Protein AF-A0A3R6VWZ1-F1 (afdb_monomer)

Mean predicted aligned error: 10.38 Å

Radius of gyration: 15.73 Å; Cα contacts (8 Å, |Δi|>4): 106; chains: 1; bounding box: 34×36×42 Å

Foldseek 3Di:
DDDDPDDADPPDDDDDDDDFDKDKDKDQAQPDDCVVVVVVCCVPPPVVPPQKDFPPTDKDKDWDDDPDPCPTTMIMIITTIDHDPPD

Sequence (87 aa):
MMISDVPIFDDITEFVIPEAMWVVFENDGLFKEDVQSVFHRFLTEFLPFSGYEYAGLPDIEIYPISEGRPTKGHSEVWIAIKKTKES

Nearest PDB structures (foldseek):
  8i8y-assembly1_B  TM=4.184E-01  e=1.363E-01  synthetic construct
  2bky-assembly1_A  TM=3.925E-01  e=2.633E-01  Saccharolobus solfataricus P2
  8xao-assembly1_B  TM=4.040E-01  e=3.004E-01  Sulfolobus acidocaldarius DSM 639
  3bgu-assembly1_A  TM=2.687E-01  e=2.314E+00  Thermobifida fusca YX
  6vxn-assembly1_A  TM=3.811E-01  e=9.854E+00  Arabidopsis thaliana

Secondary structure (DSSP, 8-state):
---------TTPPP-PPPS-EEEEEEE-S-TTSHHHHHHHHIIIIIHHHHSEEE--PPPEEE----SS--SS--EEEEEEEEE----

Solvent-accessible surface area (backbone atoms only — not comparable to full-atom values): 5724 Å² total; per-residue (Å²): 132,86,90,70,102,60,85,77,50,98,91,58,81,88,81,87,81,74,95,75,46,67,49,76,47,79,41,78,43,67,86,78,72,51,66,67,54,50,54,49,45,42,63,71,63,40,40,81,73,66,62,37,38,81,53,83,56,84,71,45,72,46,70,66,80,62,98,63,91,66,85,55,32,50,34,36,42,36,41,37,38,36,74,53,77,82,125

pLDDT: mean 74.98, std 13.29, range [41.88, 91.19]

Structure (mmCIF, N/CA/C/O backbone):
data_AF-A0A3R6VWZ1-F1
#
_entry.id   AF-A0A3R6VWZ1-F1
#
loop_
_atom_site.group_PDB
_atom_site.id
_atom_site.type_symbol
_atom_site.label_atom_id
_atom_site.label_alt_id
_atom_site.label_comp_id
_atom_site.label_asym_id
_atom_site.label_entity_id
_atom_site.label_seq_id
_atom_site.pdbx_PDB_ins_code
_atom_site.Cartn_x
_atom_site.Cartn_y
_atom_site.Cartn_z
_atom_site.occupancy
_atom_site.B_iso_or_equiv
_atom_site.auth_seq_id
_atom_site.auth_comp_id
_atom_site.auth_asym_id
_atom_site.auth_atom_id
_atom_site.pdbx_PDB_model_num
ATOM 1 N N . MET A 1 1 ? 1.849 -8.083 -9.601 1.00 48.62 1 MET A N 1
ATOM 2 C CA . MET A 1 1 ? 0.607 -8.586 -10.228 1.00 48.62 1 MET A CA 1
ATOM 3 C C . MET A 1 1 ? 0.662 -8.214 -11.707 1.00 48.62 1 MET A C 1
ATOM 5 O O . MET A 1 1 ? 0.876 -7.045 -11.986 1.00 48.62 1 MET A O 1
ATOM 9 N N . MET A 1 2 ? 0.609 -9.170 -12.643 1.00 41.88 2 MET A N 1
ATOM 10 C CA . MET A 1 2 ? 0.554 -8.876 -14.088 1.00 41.88 2 MET A CA 1
ATOM 11 C C . MET A 1 2 ? -0.899 -8.981 -14.552 1.00 41.88 2 MET A C 1
ATOM 13 O O . MET A 1 2 ? -1.540 -9.996 -14.298 1.00 41.88 2 MET A O 1
ATOM 17 N N . ILE A 1 3 ? -1.408 -7.941 -15.213 1.00 54.38 3 ILE A N 1
ATOM 18 C CA . ILE A 1 3 ? -2.716 -7.952 -15.874 1.00 54.38 3 ILE A CA 1
ATOM 19 C C . ILE A 1 3 ? -2.446 -8.189 -17.362 1.00 54.38 3 ILE A C 1
ATOM 21 O O . ILE A 1 3 ? -1.968 -7.293 -18.054 1.00 54.38 3 ILE A O 1
ATOM 25 N N . SER A 1 4 ? -2.696 -9.402 -17.851 1.00 50.34 4 SER A N 1
ATOM 26 C CA . SER A 1 4 ? -2.686 -9.706 -19.286 1.00 50.34 4 SER A CA 1
ATOM 27 C C . SER A 1 4 ? -3.588 -10.899 -19.597 1.00 50.34 4 SER A C 1
ATOM 29 O O . SER A 1 4 ? -3.589 -11.862 -18.835 1.00 50.34 4 SER A O 1
ATOM 31 N N . ASP A 1 5 ? -4.273 -10.843 -20.741 1.00 58.94 5 ASP A N 1
ATOM 32 C CA . ASP A 1 5 ? -5.175 -11.844 -21.353 1.00 58.94 5 ASP A CA 1
ATOM 33 C C . ASP A 1 5 ? -4.453 -13.145 -21.809 1.00 58.94 5 ASP A C 1
ATOM 35 O O . ASP A 1 5 ? -4.670 -13.677 -22.898 1.00 58.94 5 ASP A O 1
ATOM 39 N N . VAL A 1 6 ? -3.505 -13.642 -21.011 1.00 61.06 6 VAL A N 1
ATOM 40 C CA . VAL A 1 6 ? -2.680 -14.8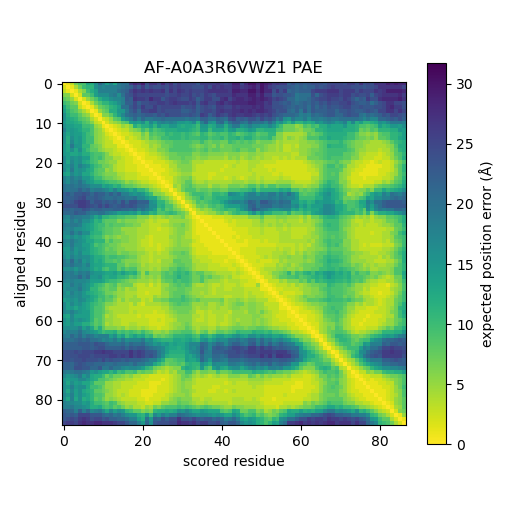20 -21.323 1.00 61.06 6 VAL A CA 1
ATOM 41 C C . VAL A 1 6 ? -3.325 -16.064 -20.701 1.00 61.06 6 VAL A C 1
ATOM 43 O O . VAL A 1 6 ? -3.751 -15.997 -19.548 1.00 61.06 6 VAL A O 1
ATOM 46 N N . PRO A 1 7 ? -3.398 -17.205 -21.419 1.00 59.62 7 PRO A N 1
ATOM 47 C CA . PRO A 1 7 ? -3.955 -18.439 -20.878 1.00 59.62 7 PRO A CA 1
ATOM 48 C C . PRO A 1 7 ? -3.282 -18.825 -19.558 1.00 59.62 7 PRO A C 1
ATOM 50 O O . PRO A 1 7 ? -2.057 -18.828 -19.433 1.00 59.62 7 PRO A O 1
ATOM 53 N N . ILE A 1 8 ? -4.126 -19.137 -18.579 1.00 60.97 8 ILE A N 1
ATOM 54 C CA . ILE A 1 8 ? -3.752 -19.498 -17.216 1.00 60.97 8 ILE A CA 1
ATOM 55 C C . ILE A 1 8 ? -2.986 -20.831 -17.286 1.00 60.97 8 ILE A C 1
ATOM 57 O O . ILE A 1 8 ? -3.556 -21.854 -17.662 1.00 60.97 8 ILE A O 1
ATOM 61 N N . PHE A 1 9 ? -1.683 -20.818 -16.995 1.00 68.44 9 PHE A N 1
ATOM 62 C CA . PHE A 1 9 ? -0.899 -22.044 -16.795 1.00 68.44 9 PHE A CA 1
ATOM 63 C C . PHE A 1 9 ? -1.332 -22.708 -15.475 1.00 68.44 9 PHE A C 1
ATOM 65 O O . PHE A 1 9 ? -1.768 -21.996 -14.576 1.00 68.44 9 PHE A O 1
ATOM 72 N N . ASP A 1 10 ? -1.184 -24.030 -15.321 1.00 68.81 10 ASP A N 1
ATOM 73 C CA . ASP A 1 10 ? -1.621 -24.777 -14.118 1.00 68.81 10 ASP A CA 1
ATOM 74 C C . ASP A 1 10 ? -1.090 -24.217 -12.773 1.00 68.81 10 ASP A C 1
ATOM 76 O O . ASP A 1 10 ? -1.696 -24.451 -11.731 1.00 68.81 10 ASP A O 1
ATOM 80 N N . ASP A 1 11 ? -0.001 -23.436 -12.786 1.00 77.81 11 ASP A N 1
ATOM 81 C CA . ASP A 1 11 ? 0.587 -22.769 -11.609 1.00 77.81 11 ASP A CA 1
ATOM 82 C C . ASP A 1 11 ? 0.105 -21.317 -11.379 1.00 77.81 11 ASP A C 1
ATOM 84 O O . ASP A 1 11 ? 0.590 -20.626 -10.480 1.00 77.81 11 ASP A O 1
ATOM 88 N N . ILE A 1 12 ? -0.836 -20.810 -12.182 1.00 77.94 12 ILE A N 1
ATOM 89 C CA . ILE A 1 12 ? -1.378 -19.452 -12.049 1.00 77.94 12 ILE A CA 1
ATOM 90 C C . ILE A 1 12 ? -2.758 -19.523 -11.399 1.00 77.94 12 ILE A C 1
ATOM 92 O O . ILE A 1 12 ? -3.679 -20.153 -11.906 1.00 77.94 12 ILE A O 1
ATOM 96 N N . THR A 1 13 ? -2.916 -18.829 -10.272 1.00 73.19 13 THR A N 1
ATOM 97 C CA . THR A 1 13 ? -4.213 -18.652 -9.609 1.00 73.19 13 THR A CA 1
ATOM 98 C C . 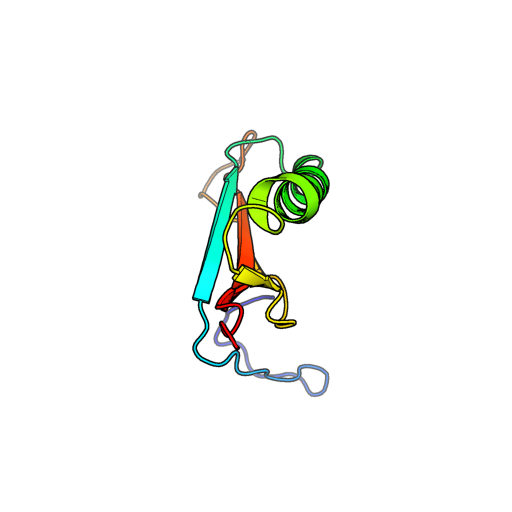THR A 1 13 ? -4.757 -17.259 -9.901 1.00 73.19 13 THR A C 1
ATOM 100 O O . THR A 1 13 ? -4.067 -16.261 -9.692 1.00 73.19 13 THR A O 1
ATOM 103 N N . GLU A 1 14 ? -6.003 -17.190 -10.363 1.00 78.56 14 GLU A N 1
ATOM 104 C CA . GLU A 1 14 ? -6.743 -15.937 -10.488 1.00 78.56 14 GLU A CA 1
ATOM 105 C C . GLU A 1 14 ? -7.240 -15.477 -9.109 1.00 78.56 14 GLU A C 1
ATOM 107 O O . GLU A 1 14 ? -7.760 -16.269 -8.321 1.0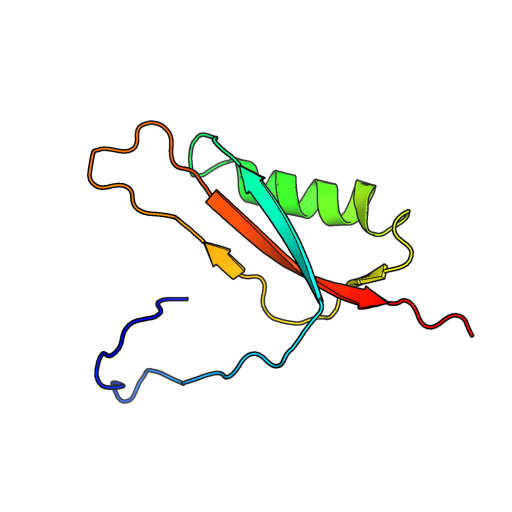0 78.56 14 GLU A O 1
ATOM 112 N N . PHE A 1 15 ? -7.095 -14.185 -8.814 1.00 79.19 15 PHE A N 1
ATOM 113 C CA . PHE A 1 15 ? -7.626 -13.574 -7.600 1.00 79.19 15 PHE A CA 1
ATOM 114 C C . PHE A 1 15 ? -8.391 -12.303 -7.955 1.00 79.19 15 PHE A C 1
ATOM 116 O O . PHE A 1 15 ? -7.826 -11.362 -8.514 1.00 79.19 15 PHE A O 1
ATOM 123 N N . VAL A 1 16 ? -9.677 -12.271 -7.609 1.00 81.38 16 VAL A N 1
ATOM 124 C CA . VAL A 1 16 ? -10.525 -11.094 -7.801 1.00 81.38 16 VAL A CA 1
ATOM 125 C C . VAL A 1 16 ? -10.408 -10.202 -6.572 1.00 81.38 16 VAL A C 1
ATOM 127 O O . VAL A 1 16 ? -10.769 -10.603 -5.465 1.00 81.38 16 VAL A O 1
ATOM 130 N N . ILE A 1 17 ? -9.921 -8.979 -6.770 1.00 82.12 17 ILE A N 1
ATOM 131 C CA . ILE A 1 17 ? -9.879 -7.966 -5.717 1.00 82.12 17 ILE A CA 1
ATOM 132 C C . ILE A 1 17 ? -11.266 -7.301 -5.651 1.00 82.12 17 ILE A C 1
ATOM 134 O O . ILE A 1 17 ? -11.721 -6.768 -6.666 1.00 82.12 17 ILE A O 1
ATOM 138 N N . PRO A 1 18 ? -11.968 -7.347 -4.503 1.00 84.19 18 PRO A N 1
ATOM 139 C CA . PRO A 1 18 ? -13.276 -6.714 -4.365 1.00 84.19 18 PRO A CA 1
ATOM 140 C C . PRO A 1 18 ? -13.167 -5.184 -4.430 1.00 84.19 18 PRO A C 1
ATOM 142 O O . PRO A 1 18 ? -12.099 -4.613 -4.203 1.00 84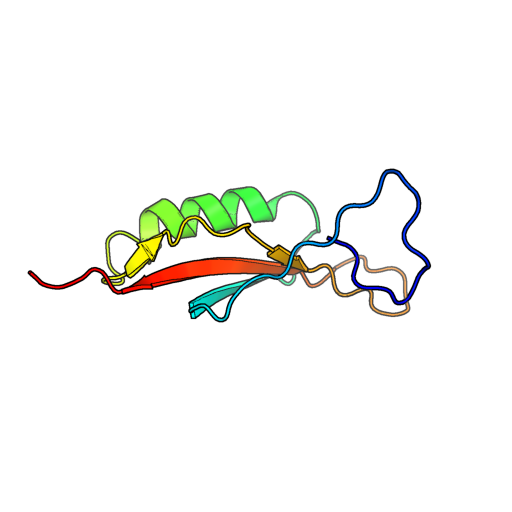.19 18 PRO A O 1
ATOM 145 N N . GLU A 1 19 ? -14.292 -4.513 -4.691 1.00 87.00 19 GLU A N 1
ATOM 146 C CA . GLU A 1 19 ? -14.369 -3.053 -4.589 1.00 87.00 19 GLU A CA 1
ATOM 147 C C . GLU A 1 19 ? -13.949 -2.604 -3.182 1.00 87.00 19 GLU A C 1
ATOM 149 O O . GLU A 1 19 ? -14.467 -3.082 -2.169 1.00 87.00 19 GLU A O 1
ATOM 154 N N . ALA A 1 20 ? -12.987 -1.689 -3.127 1.00 88.00 20 ALA A N 1
ATOM 155 C CA . ALA A 1 20 ? -12.424 -1.176 -1.891 1.00 88.00 20 ALA A CA 1
ATOM 156 C C . ALA A 1 20 ? -12.019 0.288 -2.060 1.00 88.00 20 ALA A C 1
ATOM 158 O O . ALA A 1 20 ? -11.956 0.814 -3.172 1.00 88.00 20 ALA A O 1
ATOM 159 N N . MET A 1 21 ? -11.746 0.946 -0.937 1.00 89.62 21 MET A N 1
ATOM 160 C CA . MET A 1 21 ? -11.184 2.289 -0.929 1.00 89.62 21 MET A CA 1
ATOM 161 C C . MET A 1 21 ? -9.662 2.188 -0.906 1.00 89.62 21 MET A C 1
ATOM 163 O O . MET A 1 21 ? -9.104 1.410 -0.135 1.00 89.62 21 MET A O 1
ATOM 167 N N . TRP A 1 22 ? -9.000 2.983 -1.738 1.00 90.00 22 TRP A N 1
ATOM 168 C CA . TRP A 1 22 ? -7.555 2.925 -1.927 1.00 90.00 22 TRP A CA 1
ATOM 169 C C . TRP A 1 22 ? -6.942 4.292 -1.674 1.00 90.00 22 TRP A C 1
ATOM 171 O O . TRP A 1 22 ? -7.474 5.311 -2.116 1.00 90.00 22 TRP A O 1
ATOM 181 N N . VAL A 1 23 ? -5.812 4.304 -0.979 1.00 89.50 23 VAL A N 1
ATOM 182 C CA . VAL A 1 23 ? -4.896 5.442 -0.975 1.00 89.50 23 VAL A CA 1
ATOM 183 C C . VAL A 1 23 ? -3.857 5.172 -2.043 1.00 89.50 23 VAL A C 1
ATOM 185 O O . VAL A 1 23 ? -3.230 4.114 -2.032 1.00 89.50 23 VAL A O 1
ATOM 188 N N . VAL A 1 24 ? -3.691 6.122 -2.955 1.00 87.31 24 VAL A N 1
ATOM 189 C CA . VAL A 1 24 ? -2.715 6.035 -4.039 1.00 87.31 24 VAL A CA 1
ATOM 190 C C . VAL A 1 24 ? -1.560 6.972 -3.720 1.00 87.31 24 VAL A C 1
ATOM 192 O O . VAL A 1 24 ? -1.760 8.171 -3.524 1.00 87.31 24 VAL A O 1
ATOM 195 N N . PHE A 1 25 ? -0.357 6.414 -3.644 1.00 84.69 25 PHE A N 1
ATOM 196 C CA . PHE A 1 25 ? 0.883 7.165 -3.517 1.00 84.69 25 PHE A CA 1
ATOM 197 C C . PHE A 1 25 ? 1.620 7.129 -4.846 1.00 84.69 25 PHE A C 1
ATOM 199 O O . PHE A 1 25 ? 2.120 6.086 -5.260 1.00 84.69 25 PHE A O 1
ATOM 206 N N . GLU A 1 26 ? 1.675 8.283 -5.494 1.00 81.25 26 GLU A N 1
ATOM 207 C CA . GLU A 1 26 ? 2.393 8.505 -6.742 1.00 81.25 26 GLU A CA 1
ATOM 208 C C . GLU A 1 26 ? 3.834 8.936 -6.456 1.00 81.25 26 GLU A C 1
ATOM 210 O O . GLU A 1 26 ? 4.080 9.795 -5.604 1.00 81.25 26 GLU A O 1
ATOM 215 N N . ASN A 1 27 ? 4.790 8.344 -7.168 1.00 73.38 27 ASN A N 1
ATOM 216 C CA . ASN A 1 27 ? 6.195 8.699 -7.060 1.00 73.38 27 ASN A CA 1
ATOM 217 C C . ASN A 1 27 ? 6.900 8.723 -8.423 1.00 73.38 27 ASN A C 1
ATOM 219 O O . ASN A 1 27 ? 7.067 7.690 -9.071 1.00 73.38 27 ASN A O 1
ATOM 223 N N . ASP A 1 28 ? 7.432 9.892 -8.776 1.00 68.75 28 ASP A N 1
ATOM 224 C CA . ASP A 1 28 ? 8.238 10.169 -9.973 1.00 68.75 28 ASP A CA 1
ATOM 225 C C . ASP A 1 28 ? 9.755 9.890 -9.789 1.00 68.75 28 ASP A C 1
ATOM 227 O O . ASP A 1 28 ? 10.617 10.525 -10.414 1.00 68.75 28 ASP A O 1
ATOM 231 N N . GLY A 1 29 ? 10.107 8.981 -8.876 1.00 60.81 29 GLY A N 1
ATOM 232 C CA . GLY A 1 29 ? 11.467 8.760 -8.378 1.00 60.81 29 GLY A CA 1
ATOM 233 C C . GLY A 1 29 ? 12.310 7.695 -9.101 1.00 60.81 29 GLY A C 1
ATOM 234 O O . GLY A 1 29 ? 11.962 7.136 -10.143 1.00 60.81 29 GLY A O 1
ATOM 235 N N . LEU A 1 30 ? 13.486 7.402 -8.526 1.00 58.31 30 LEU A N 1
ATOM 236 C CA . LEU A 1 30 ? 14.333 6.276 -8.934 1.00 58.31 30 LEU A CA 1
ATOM 237 C C . LEU A 1 30 ? 13.738 4.973 -8.365 1.00 58.31 30 LEU A C 1
ATOM 239 O O . LEU A 1 30 ? 13.857 4.692 -7.178 1.00 58.31 30 LEU A O 1
ATOM 243 N N . PHE A 1 31 ? 13.106 4.213 -9.259 1.00 57.28 31 PHE A N 1
ATOM 244 C CA . PHE A 1 31 ? 12.359 2.939 -9.200 1.00 57.28 31 PHE A CA 1
ATOM 245 C C . PHE A 1 31 ? 12.531 1.905 -8.056 1.00 57.28 31 PHE A C 1
ATOM 247 O O . PHE A 1 31 ? 11.806 0.915 -8.068 1.00 57.28 31 PHE A O 1
ATOM 254 N N . LYS A 1 32 ? 13.472 2.024 -7.110 1.00 52.53 32 LYS A N 1
ATOM 255 C CA . LYS A 1 32 ? 13.765 0.947 -6.140 1.00 52.53 32 LYS A CA 1
ATOM 256 C C . LYS A 1 32 ? 13.815 1.328 -4.665 1.00 52.53 32 LYS A C 1
ATOM 258 O O . LYS A 1 32 ? 13.653 0.432 -3.844 1.00 52.53 32 LYS A O 1
ATOM 263 N N . GLU A 1 33 ? 14.033 2.590 -4.308 1.00 56.59 33 GLU A N 1
ATOM 264 C CA . GLU A 1 33 ? 14.250 2.948 -2.892 1.00 56.59 33 GLU A CA 1
ATOM 265 C C . GLU A 1 33 ? 13.002 3.499 -2.186 1.00 56.59 33 GLU A C 1
ATOM 267 O O . GLU A 1 33 ? 12.977 3.590 -0.961 1.00 56.59 33 GLU A O 1
ATOM 272 N N . ASP A 1 34 ? 11.936 3.820 -2.918 1.00 71.00 34 ASP A N 1
ATOM 273 C CA . ASP A 1 34 ? 10.881 4.672 -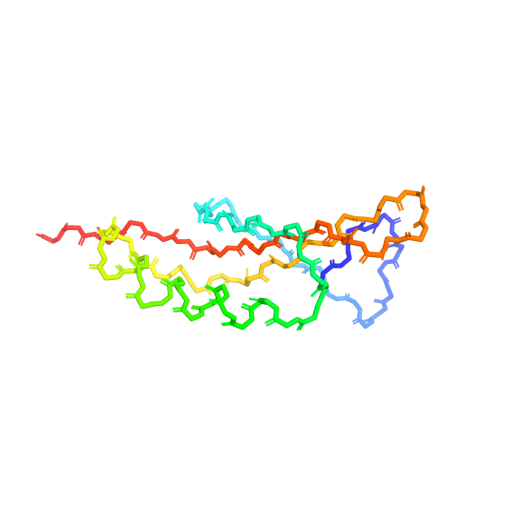2.362 1.00 71.00 34 ASP A CA 1
ATOM 274 C C . ASP A 1 34 ? 9.678 3.927 -1.769 1.00 71.00 34 ASP A C 1
ATOM 276 O O . ASP A 1 34 ? 9.061 4.413 -0.829 1.00 71.00 34 ASP A O 1
ATOM 280 N N . VAL A 1 35 ? 9.372 2.712 -2.232 1.00 74.00 35 VAL A N 1
ATOM 281 C CA . VAL A 1 35 ? 8.189 1.951 -1.779 1.00 74.00 35 VAL A CA 1
ATOM 282 C C . VAL A 1 35 ? 8.192 1.734 -0.261 1.00 74.00 35 VAL A C 1
ATOM 284 O O . VAL A 1 35 ? 7.184 1.939 0.410 1.00 74.00 35 VAL A O 1
ATOM 287 N N . GLN A 1 36 ? 9.342 1.369 0.309 1.00 79.06 36 GLN A N 1
ATOM 288 C CA . GLN A 1 36 ? 9.480 1.198 1.760 1.00 79.06 36 GLN A CA 1
ATOM 289 C C . GLN A 1 36 ? 9.212 2.510 2.513 1.00 79.06 36 GLN A C 1
ATOM 291 O O . GLN A 1 36 ? 8.574 2.507 3.566 1.00 79.06 36 GLN A O 1
ATOM 296 N N . SER A 1 37 ? 9.649 3.638 1.949 1.00 82.25 37 SER A N 1
ATOM 297 C CA . SER A 1 37 ? 9.379 4.973 2.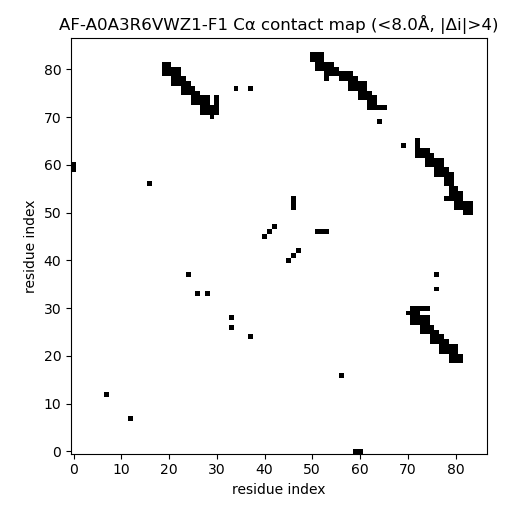488 1.00 82.25 37 SER A CA 1
ATOM 298 C C . SER A 1 37 ? 7.895 5.329 2.387 1.00 82.25 37 SER A C 1
ATOM 300 O O . SER A 1 37 ? 7.344 5.896 3.328 1.00 82.25 37 SER A O 1
ATOM 302 N N . VAL A 1 38 ? 7.222 4.946 1.299 1.00 83.69 38 VAL A N 1
ATOM 303 C CA . VAL A 1 38 ? 5.771 5.108 1.130 1.00 83.69 38 VAL A CA 1
ATOM 304 C C . VAL A 1 38 ? 5.008 4.343 2.209 1.00 83.69 38 VAL A C 1
ATOM 306 O O . VAL A 1 38 ? 4.191 4.943 2.907 1.00 83.69 38 VAL A O 1
ATOM 309 N N . PHE A 1 39 ? 5.312 3.058 2.418 1.00 83.62 39 PHE A N 1
ATOM 310 C CA . PHE A 1 39 ? 4.676 2.269 3.478 1.00 83.62 39 PHE A CA 1
ATOM 311 C C . PHE A 1 39 ? 4.953 2.838 4.868 1.00 83.62 39 PHE A C 1
ATOM 313 O O . PHE A 1 39 ? 4.046 2.907 5.698 1.00 83.62 39 PHE A O 1
ATOM 320 N N . HIS A 1 40 ? 6.182 3.297 5.120 1.00 85.81 40 HIS A N 1
ATOM 321 C CA . HIS A 1 40 ? 6.516 3.950 6.379 1.00 85.81 40 HIS A CA 1
ATOM 322 C C . HIS A 1 40 ? 5.632 5.178 6.617 1.00 85.81 40 HIS A C 1
ATOM 324 O O . HIS A 1 40 ? 4.971 5.249 7.649 1.00 85.81 40 HIS A O 1
ATOM 330 N N . ARG A 1 41 ? 5.553 6.096 5.647 1.00 85.25 41 ARG A N 1
ATOM 331 C CA . ARG A 1 41 ? 4.722 7.308 5.729 1.00 85.25 41 ARG A CA 1
ATOM 332 C C . ARG A 1 41 ? 3.237 6.983 5.844 1.00 85.25 41 ARG A C 1
ATOM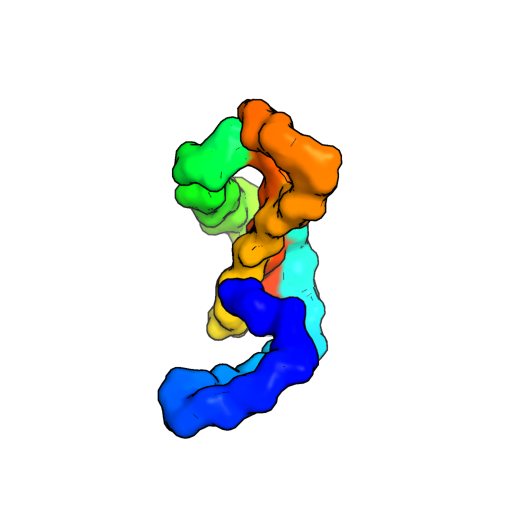 334 O O . ARG A 1 41 ? 2.526 7.621 6.612 1.00 85.25 41 ARG A O 1
ATOM 341 N N . PHE A 1 42 ? 2.754 5.967 5.134 1.00 87.06 42 PHE A N 1
ATOM 342 C CA . PHE A 1 42 ? 1.373 5.516 5.265 1.00 87.06 42 PHE A CA 1
ATOM 343 C C . PHE A 1 42 ? 1.053 5.094 6.710 1.00 87.06 42 PHE A C 1
ATOM 345 O O . PHE A 1 42 ? 0.061 5.542 7.287 1.00 87.06 42 PHE A O 1
ATOM 352 N N . LEU A 1 43 ? 1.916 4.284 7.328 1.00 84.94 43 LEU A N 1
ATOM 353 C CA . LEU A 1 43 ? 1.700 3.793 8.689 1.00 84.94 43 LEU A CA 1
ATOM 354 C C . LEU A 1 43 ? 1.892 4.876 9.761 1.00 84.94 43 LEU A C 1
ATOM 356 O O . LEU A 1 43 ? 1.180 4.861 10.763 1.00 84.94 43 LEU A O 1
ATOM 360 N N . THR A 1 44 ? 2.846 5.794 9.584 1.00 86.25 44 THR A N 1
ATOM 361 C CA . THR A 1 44 ? 3.217 6.776 10.618 1.00 86.25 44 THR A CA 1
ATOM 362 C C . THR A 1 44 ? 2.525 8.128 10.469 1.00 86.25 44 THR A C 1
ATOM 364 O O . THR A 1 44 ? 2.229 8.766 11.477 1.00 86.25 44 THR A O 1
ATOM 367 N N . GLU A 1 45 ? 2.235 8.563 9.243 1.00 85.19 45 GLU A N 1
ATOM 368 C CA . GLU A 1 45 ? 1.669 9.886 8.951 1.00 85.19 45 GLU A CA 1
ATOM 369 C C . GLU A 1 45 ? 0.200 9.810 8.524 1.00 85.19 45 GLU A C 1
ATOM 371 O O . GLU A 1 45 ? -0.581 10.690 8.875 1.00 85.19 45 GLU A O 1
ATOM 376 N N . PHE A 1 46 ? -0.208 8.779 7.776 1.00 85.31 46 PHE A N 1
ATOM 377 C CA . PHE A 1 46 ? -1.574 8.706 7.247 1.00 85.31 46 PHE A CA 1
ATOM 378 C C . PHE A 1 46 ? -2.542 8.001 8.208 1.00 85.31 46 PHE A C 1
ATOM 380 O O . PHE A 1 46 ? -3.550 8.585 8.605 1.00 85.31 46 PHE A O 1
ATOM 387 N N . LEU A 1 47 ? -2.262 6.762 8.625 1.00 83.75 47 LEU A N 1
ATOM 388 C CA . LEU A 1 47 ? -3.187 5.988 9.468 1.00 83.75 47 LEU A CA 1
ATOM 389 C C . LEU A 1 47 ? -3.587 6.686 10.785 1.00 83.75 47 LEU A C 1
ATOM 391 O O . LEU A 1 47 ? -4.786 6.749 11.059 1.00 83.75 47 LEU A O 1
ATOM 395 N N . PRO A 1 48 ? -2.666 7.267 11.583 1.00 82.75 48 PRO A N 1
ATOM 396 C CA . PRO A 1 48 ? -3.029 7.819 12.891 1.00 82.75 48 PRO A CA 1
ATOM 397 C C . PRO A 1 48 ? -3.945 9.049 12.815 1.00 82.75 48 PRO A C 1
ATOM 399 O O . PRO A 1 48 ? -4.647 9.346 13.778 1.00 82.75 48 PRO A O 1
ATOM 402 N N . PHE A 1 49 ? -3.936 9.766 11.687 1.00 80.38 49 PHE A N 1
ATOM 403 C CA . PHE A 1 49 ? -4.617 11.057 11.533 1.00 80.38 49 PHE A CA 1
ATOM 404 C C . PHE A 1 49 ? -5.767 11.040 10.521 1.00 80.38 49 PHE A C 1
ATOM 406 O O . PHE A 1 49 ? -6.524 12.005 10.444 1.00 80.38 49 PHE A O 1
ATOM 413 N N . SER A 1 50 ? -5.917 9.969 9.740 1.00 80.75 50 SER A N 1
ATOM 414 C CA . SER A 1 50 ? -6.879 9.923 8.633 1.00 80.75 50 SER A CA 1
ATOM 415 C C . SER A 1 50 ? -8.290 9.487 9.046 1.00 80.75 50 SER A C 1
ATOM 417 O O . SER A 1 50 ? -9.241 9.768 8.320 1.00 80.75 50 SER A O 1
ATOM 419 N N . GLY A 1 51 ? -8.453 8.817 10.194 1.00 83.12 51 GLY A N 1
ATOM 420 C CA . GLY A 1 51 ? -9.732 8.195 10.571 1.00 83.12 51 GLY A CA 1
ATOM 421 C C . GLY A 1 51 ? -10.061 6.939 9.749 1.00 83.12 51 GLY A C 1
ATOM 422 O O . GLY A 1 51 ? -11.218 6.517 9.682 1.00 83.12 51 GLY A O 1
ATOM 423 N N . TYR A 1 52 ? -9.046 6.353 9.110 1.00 86.69 52 TYR A N 1
ATOM 424 C CA . TYR A 1 52 ? -9.134 5.095 8.379 1.00 86.69 52 TYR A CA 1
ATOM 425 C C . TYR A 1 52 ? -8.202 4.055 8.999 1.00 86.69 52 TYR A C 1
ATOM 427 O O . TYR A 1 52 ? -7.162 4.375 9.570 1.00 86.69 52 TYR A O 1
ATOM 435 N N . GLU A 1 53 ? -8.566 2.791 8.841 1.00 87.19 53 GLU A N 1
ATOM 436 C CA . GLU A 1 53 ? -7.736 1.648 9.198 1.00 87.19 53 GLU A CA 1
ATOM 437 C C . GLU A 1 53 ? -7.255 0.939 7.935 1.00 87.19 53 GLU A C 1
ATOM 439 O O . GLU A 1 53 ? -7.869 1.026 6.866 1.00 87.19 53 GLU A O 1
ATOM 444 N N . TYR A 1 54 ? -6.185 0.162 8.077 1.00 86.56 54 TYR A N 1
ATOM 445 C CA . TYR A 1 54 ? -5.736 -0.728 7.018 1.00 86.56 54 TYR A CA 1
ATOM 446 C C . TYR A 1 54 ? -6.804 -1.791 6.717 1.00 86.56 54 TYR A C 1
ATOM 448 O O . TYR A 1 54 ? -7.332 -2.437 7.631 1.00 86.56 54 TYR A O 1
ATOM 456 N N . ALA A 1 55 ? -7.148 -1.961 5.437 1.00 85.38 55 ALA A N 1
ATOM 457 C CA . ALA A 1 55 ? -8.198 -2.893 5.027 1.00 85.38 55 ALA A CA 1
ATOM 458 C C . ALA A 1 55 ? -7.733 -4.358 4.999 1.00 85.38 55 ALA A C 1
ATOM 460 O O . ALA A 1 55 ? -8.580 -5.249 5.010 1.00 85.38 55 ALA A O 1
ATOM 461 N N . GLY A 1 56 ? -6.419 -4.615 4.977 1.00 83.06 56 GLY A N 1
ATOM 462 C CA . GLY A 1 56 ? -5.861 -5.972 4.909 1.00 83.06 56 GLY A CA 1
ATOM 463 C C . GLY A 1 56 ? -6.045 -6.662 3.553 1.00 83.06 56 GLY A C 1
ATOM 464 O O . GLY A 1 56 ? -5.975 -7.886 3.480 1.00 83.06 56 GLY A O 1
ATOM 465 N N . LEU A 1 57 ? -6.322 -5.892 2.498 1.00 86.44 57 LEU A N 1
ATOM 466 C CA . LEU A 1 57 ? -6.297 -6.365 1.112 1.00 86.44 57 LEU A CA 1
ATOM 467 C C . LEU A 1 57 ? -4.863 -6.294 0.562 1.00 86.44 57 LEU A C 1
ATOM 469 O O . LEU A 1 57 ? -4.053 -5.554 1.118 1.00 86.44 57 LEU A O 1
ATOM 473 N N . PRO A 1 58 ? -4.539 -7.048 -0.507 1.00 85.00 58 PRO A N 1
ATOM 474 C CA . PRO A 1 58 ? -3.210 -7.003 -1.110 1.00 85.00 58 PRO A CA 1
ATOM 475 C C . PRO A 1 58 ? -2.844 -5.588 -1.570 1.00 85.00 58 PRO A C 1
ATOM 477 O O . PRO A 1 58 ? -3.649 -4.920 -2.222 1.00 85.00 58 PRO A O 1
ATOM 480 N N . ASP A 1 59 ? -1.618 -5.166 -1.264 1.00 87.12 59 ASP A N 1
ATOM 481 C CA . ASP A 1 59 ? -1.059 -3.911 -1.762 1.00 87.12 59 ASP A CA 1
ATOM 482 C C . ASP A 1 59 ? -0.684 -4.056 -3.244 1.00 87.12 59 ASP A C 1
ATOM 484 O O . ASP A 1 59 ? -0.137 -5.080 -3.670 1.00 87.12 59 ASP A O 1
ATOM 488 N N . ILE A 1 60 ? -0.994 -3.033 -4.043 1.00 86.12 60 ILE A N 1
ATOM 489 C CA . ILE A 1 60 ? -0.761 -3.054 -5.491 1.00 86.12 60 ILE A CA 1
ATOM 490 C C . ILE A 1 60 ? 0.345 -2.057 -5.827 1.00 86.12 60 ILE A C 1
ATOM 492 O O . ILE A 1 60 ? 0.202 -0.858 -5.607 1.00 86.12 60 ILE A O 1
ATOM 496 N N . GLU A 1 61 ? 1.436 -2.557 -6.401 1.00 85.38 61 GLU A N 1
ATOM 497 C CA . GLU A 1 61 ? 2.514 -1.739 -6.959 1.00 85.38 61 GLU A CA 1
ATOM 498 C C . GLU A 1 61 ? 2.393 -1.704 -8.481 1.00 85.38 61 GLU A C 1
ATOM 500 O O . GLU A 1 61 ? 2.488 -2.738 -9.155 1.00 85.38 61 GLU A O 1
ATOM 505 N N . ILE A 1 62 ? 2.169 -0.508 -9.019 1.00 81.06 62 ILE A N 1
ATOM 506 C CA . ILE A 1 62 ? 2.042 -0.254 -10.449 1.00 81.06 62 ILE A CA 1
ATOM 507 C C . ILE A 1 62 ? 3.305 0.440 -10.938 1.00 81.06 62 ILE A C 1
ATOM 509 O O . ILE A 1 62 ? 3.751 1.456 -10.407 1.00 81.06 62 ILE A O 1
ATOM 513 N N . TYR A 1 63 ? 3.857 -0.122 -12.006 1.00 78.06 63 TYR A N 1
ATOM 514 C CA . TYR A 1 63 ? 5.052 0.360 -12.674 1.00 78.06 63 TYR A CA 1
ATOM 515 C C . TYR A 1 63 ? 4.694 0.700 -14.121 1.00 78.06 63 TYR A C 1
ATOM 517 O O . TYR A 1 63 ? 4.822 -0.163 -14.994 1.00 78.06 63 TYR A O 1
ATOM 525 N N . PRO A 1 64 ? 4.183 1.913 -14.398 1.00 69.06 64 PRO A N 1
ATOM 526 C CA . PRO A 1 64 ? 3.893 2.353 -15.754 1.00 69.06 64 PRO A CA 1
ATOM 527 C C . PRO A 1 64 ? 5.163 2.310 -16.608 1.00 69.06 64 PRO A C 1
ATOM 529 O O . PRO A 1 64 ? 6.115 3.072 -16.427 1.00 69.06 64 PRO A O 1
ATOM 532 N N . ILE A 1 65 ? 5.169 1.393 -17.568 1.00 64.62 65 ILE A N 1
ATOM 533 C CA . ILE A 1 65 ? 6.229 1.288 -18.562 1.00 64.62 65 ILE A CA 1
ATOM 534 C C . ILE A 1 65 ? 5.913 2.321 -19.644 1.00 64.62 65 ILE A C 1
ATOM 536 O O . ILE A 1 65 ? 4.997 2.133 -20.441 1.00 64.62 65 ILE A O 1
ATOM 540 N N . SER A 1 66 ? 6.649 3.431 -19.664 1.00 58.88 66 SER A N 1
ATOM 541 C CA . SER A 1 66 ? 6.643 4.347 -20.807 1.00 58.88 66 SER A CA 1
ATOM 542 C C . SER A 1 66 ? 7.565 3.799 -21.902 1.00 58.88 66 SER A C 1
ATOM 544 O O . SER A 1 66 ? 8.638 3.272 -21.609 1.00 58.88 66 SER A O 1
ATOM 546 N N . GLU A 1 67 ? 7.151 3.878 -23.171 1.00 56.03 67 GLU A N 1
ATOM 547 C CA . GLU A 1 67 ? 7.957 3.406 -24.304 1.00 56.03 67 GLU A CA 1
ATOM 548 C C . GLU A 1 67 ? 9.240 4.247 -24.451 1.00 56.03 67 GLU A C 1
ATOM 550 O O . GLU A 1 67 ? 9.256 5.325 -25.042 1.00 56.03 67 GLU A O 1
ATOM 555 N N . GLY A 1 68 ? 10.330 3.764 -23.855 1.00 58.00 68 GLY A N 1
ATOM 556 C CA . GLY A 1 68 ? 11.633 4.425 -23.792 1.00 58.00 68 GLY A CA 1
ATOM 557 C C . GLY A 1 68 ? 12.422 3.942 -22.574 1.00 58.00 68 GLY A C 1
ATOM 558 O O . GLY A 1 68 ? 11.859 3.328 -21.677 1.00 58.00 68 GLY A O 1
ATOM 559 N N . ARG A 1 69 ? 13.744 4.174 -22.517 1.00 51.06 69 ARG A N 1
ATOM 560 C CA . ARG A 1 69 ? 14.532 3.863 -21.305 1.00 51.06 69 ARG A CA 1
ATOM 561 C C . ARG A 1 69 ? 14.080 4.806 -20.180 1.00 51.06 69 ARG A C 1
ATOM 563 O O . ARG A 1 69 ? 14.435 5.985 -20.257 1.00 51.06 69 ARG A O 1
ATOM 570 N N . PRO A 1 70 ? 13.370 4.347 -19.133 1.00 54.69 70 PRO A N 1
ATOM 571 C CA . PRO A 1 70 ? 12.977 5.229 -18.055 1.00 54.69 70 PRO A CA 1
ATOM 572 C C . PRO A 1 70 ? 14.177 5.348 -17.116 1.00 54.69 70 PRO A C 1
ATOM 574 O O . PRO A 1 70 ? 14.479 4.450 -16.337 1.00 54.69 70 PRO A O 1
ATOM 577 N N . THR A 1 71 ? 14.921 6.448 -17.223 1.00 52.84 71 THR A N 1
ATOM 578 C CA . THR A 1 71 ? 15.884 6.855 -16.183 1.00 52.84 71 THR A CA 1
ATOM 579 C C . THR A 1 71 ? 15.173 7.427 -14.954 1.00 52.84 71 THR A C 1
ATOM 581 O O . THR A 1 71 ? 15.762 7.499 -13.880 1.00 52.84 71 THR A O 1
ATOM 584 N N . LYS A 1 72 ? 13.902 7.802 -15.120 1.00 57.16 72 LYS A N 1
ATOM 585 C CA . LYS A 1 72 ? 12.925 8.146 -14.090 1.00 57.16 72 LYS A CA 1
ATOM 586 C C . LYS A 1 72 ? 11.659 7.399 -14.458 1.00 57.16 72 LYS A C 1
ATOM 588 O O . LYS A 1 72 ? 11.208 7.515 -15.596 1.00 57.16 72 LYS A O 1
ATOM 593 N N . GLY A 1 73 ? 11.159 6.577 -13.557 1.00 63.19 73 GLY A N 1
ATOM 594 C CA . GLY A 1 73 ? 9.960 5.809 -13.820 1.00 63.19 73 GLY A CA 1
ATOM 595 C C . GLY A 1 73 ? 8.932 6.177 -12.775 1.00 63.19 73 GLY A C 1
ATOM 596 O O . GLY A 1 73 ? 9.217 6.073 -11.586 1.00 63.19 73 GLY A O 1
ATOM 597 N N . HIS A 1 74 ? 7.778 6.643 -13.245 1.00 71.62 74 HIS A N 1
ATOM 598 C CA . HIS A 1 74 ? 6.612 6.835 -12.396 1.00 71.62 74 HIS A CA 1
ATOM 599 C C . HIS A 1 74 ? 6.260 5.489 -11.764 1.00 71.62 74 HIS A C 1
ATOM 601 O O . HIS A 1 74 ? 6.390 4.445 -12.408 1.00 71.62 74 HIS A O 1
ATOM 607 N N . SER A 1 75 ? 5.890 5.501 -10.496 1.00 79.00 75 SER A N 1
ATOM 608 C CA . SER A 1 75 ? 5.455 4.322 -9.759 1.00 79.00 75 SER A CA 1
ATOM 609 C C . SER A 1 75 ? 4.301 4.706 -8.860 1.00 79.00 75 SER A C 1
ATOM 611 O O . SER A 1 75 ? 4.266 5.813 -8.323 1.00 79.00 75 SER A O 1
ATOM 613 N N . GLU A 1 76 ? 3.357 3.791 -8.706 1.00 85.50 76 GLU A N 1
ATOM 614 C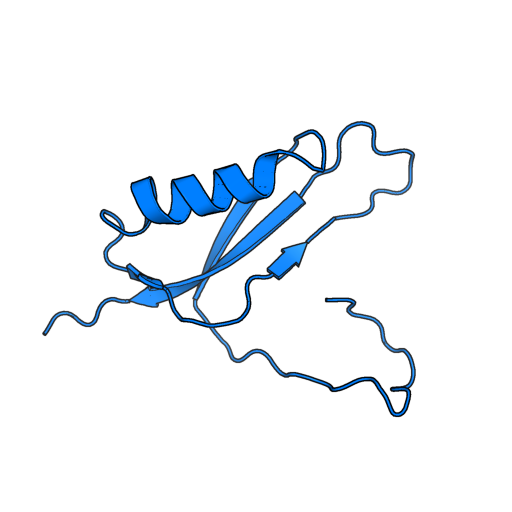 CA . GLU A 1 76 ? 2.191 4.008 -7.867 1.00 85.50 76 GLU A CA 1
ATOM 615 C C . GLU A 1 76 ? 2.064 2.858 -6.880 1.00 85.50 76 GLU A C 1
ATOM 617 O O . GLU A 1 76 ? 2.139 1.690 -7.260 1.00 85.50 76 GLU A O 1
ATOM 622 N N . VAL A 1 77 ? 1.851 3.189 -5.611 1.00 87.38 77 VAL A N 1
ATOM 623 C CA . VAL A 1 77 ? 1.551 2.211 -4.564 1.00 87.38 77 VAL A CA 1
ATOM 624 C C . VAL A 1 77 ? 0.130 2.450 -4.093 1.00 87.38 77 VAL A C 1
ATOM 626 O O . VAL A 1 77 ? -0.201 3.532 -3.605 1.00 87.38 77 VAL A O 1
ATOM 629 N N . TRP A 1 78 ? -0.717 1.445 -4.268 1.00 89.69 78 TRP A N 1
ATOM 630 C CA . TRP A 1 78 ? -2.119 1.498 -3.898 1.00 89.69 78 TRP A CA 1
ATOM 631 C C . TRP A 1 78 ? -2.319 0.639 -2.656 1.00 89.69 78 TRP A C 1
ATOM 633 O O . TRP A 1 78 ? -2.106 -0.575 -2.678 1.00 89.69 78 TRP A O 1
ATOM 643 N N . ILE A 1 79 ? -2.741 1.286 -1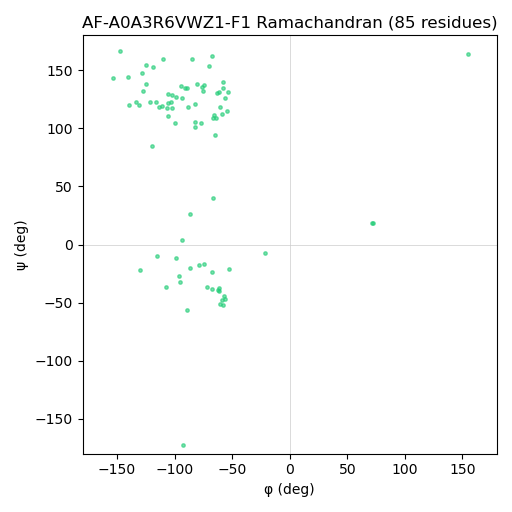.574 1.00 90.00 79 ILE A N 1
ATOM 644 C CA . ILE A 1 79 ? -2.904 0.670 -0.260 1.00 90.00 79 ILE A CA 1
ATOM 645 C C . ILE A 1 79 ? -4.380 0.724 0.117 1.00 90.00 79 ILE A C 1
ATOM 647 O O . ILE A 1 79 ? -4.985 1.799 0.165 1.00 90.00 79 ILE A O 1
ATOM 651 N N . ALA A 1 80 ? -4.976 -0.436 0.380 1.00 91.19 80 ALA A N 1
ATOM 652 C CA . ALA A 1 80 ? -6.391 -0.513 0.701 1.00 91.19 80 ALA A CA 1
ATOM 653 C C . ALA A 1 80 ? -6.679 -0.030 2.127 1.00 91.19 80 ALA A C 1
ATOM 655 O O . ALA A 1 80 ? -6.072 -0.475 3.107 1.00 91.19 80 ALA A O 1
ATOM 656 N N . ILE A 1 81 ? -7.683 0.830 2.247 1.00 90.94 81 ILE A N 1
ATOM 657 C CA . ILE A 1 81 ? -8.146 1.401 3.508 1.00 90.94 81 ILE A CA 1
ATOM 658 C C . ILE A 1 81 ? -9.635 1.143 3.720 1.00 90.94 81 ILE A C 1
ATOM 660 O O . ILE A 1 81 ? -10.416 0.965 2.787 1.00 90.94 81 ILE A O 1
ATOM 664 N N . LYS A 1 82 ? -10.041 1.128 4.985 1.00 89.56 82 LYS A N 1
ATOM 665 C CA . LYS A 1 82 ? -11.440 1.052 5.409 1.00 89.56 82 LYS A CA 1
ATOM 666 C C . LYS A 1 82 ? -11.710 2.177 6.398 1.00 89.56 82 LYS A C 1
ATOM 668 O O . LYS A 1 82 ? -10.827 2.554 7.161 1.00 89.56 82 LYS A O 1
ATOM 673 N N . LYS A 1 83 ? -12.928 2.720 6.408 1.00 84.38 83 LYS A N 1
ATOM 674 C CA . LYS A 1 83 ? -13.315 3.679 7.452 1.00 84.38 83 LYS A CA 1
ATOM 675 C C . LYS A 1 83 ? -13.251 2.988 8.807 1.00 84.38 83 LYS A C 1
ATOM 677 O O . LYS A 1 83 ? -13.824 1.904 8.959 1.00 84.38 83 LYS A O 1
ATOM 682 N N . THR A 1 84 ? -12.601 3.623 9.775 1.00 77.75 84 THR A N 1
ATOM 683 C CA . THR A 1 84 ? -12.727 3.217 11.171 1.00 77.75 84 THR A CA 1
ATOM 684 C C . THR A 1 84 ? -14.202 3.362 11.522 1.00 77.75 84 THR A C 1
ATOM 686 O O . THR A 1 84 ? -14.770 4.443 11.369 1.00 77.75 84 THR A O 1
ATOM 689 N N . LYS A 1 85 ? -14.879 2.271 11.896 1.00 62.84 85 LYS A N 1
ATOM 690 C CA . LYS A 1 85 ? -16.258 2.388 12.377 1.00 62.84 85 LYS A CA 1
ATOM 691 C C . LYS A 1 85 ? -16.212 3.205 13.665 1.00 62.84 85 LYS A C 1
ATOM 693 O O . LYS A 1 85 ? -15.728 2.700 14.675 1.00 62.84 85 LYS A O 1
ATOM 698 N N . GLU A 1 86 ? -16.703 4.440 13.625 1.00 57.72 86 GLU A N 1
ATOM 699 C CA . GLU A 1 86 ? -17.118 5.138 14.841 1.00 57.72 86 GLU A CA 1
ATOM 700 C C . GLU A 1 86 ? -18.125 4.226 15.553 1.00 57.72 86 GLU A C 1
ATOM 702 O O . GLU A 1 86 ? -19.151 3.852 14.977 1.00 57.72 86 GLU A O 1
ATOM 707 N N . SER A 1 87 ? -17.740 3.752 16.741 1.00 45.47 87 SER A N 1
ATOM 708 C CA . SER A 1 87 ? -18.614 2.995 17.645 1.00 45.47 87 SER A CA 1
ATOM 709 C C . SER A 1 87 ? -19.503 3.927 18.448 1.00 45.47 87 SER A C 1
ATOM 711 O O . SER A 1 87 ? -19.022 5.028 18.796 1.00 45.47 87 SER A O 1
#